Protein AF-A0A6D2I219-F1 (afdb_monomer)

Solvent-accessible surface area (backbone atoms only — not comparable to full-atom values): 6262 Å² total; per-residue (Å²): 134,84,81,80,83,65,79,54,72,43,76,41,79,86,81,70,43,79,49,58,45,41,74,44,59,65,70,49,62,75,58,82,71,78,62,52,77,47,78,39,56,47,84,92,23,42,35,40,35,38,44,41,89,84,52,71,43,48,36,36,42,31,39,25,46,70,50,70,50,99,88,66,50,38,39,30,44,75,78,44,70,51,78,42,74,35,93,56,87,80,76,90,83,74,77,74,60,72,84,131

Secondary structure (DSSP, 8-state):
--------EEEETTTTEEEEEES-HHHHHH---S-EEEEEEETTEEEEEEE-TTSSS-EEEEEEEEEE-TT--EEEEEEEEEEE--SS------------

Sequence (100 aa):
MTIRTRFIRSYDSEKKCWGVVNGVEELLAMRRGFGWWKTASYGGKLVLLHSQVKHVGLTYFAEISLERNQQREVWGKVEWCDEVVIGERIYILKTLAVMV

Radius of gyration: 14.75 Å; Cα contacts (8 Å, |Δi|>4): 170; chains: 1; bounding box: 40×23×38 Å

Foldseek 3Di:
DDPPQDFDWDADVVVRDIDTAPDCRCVRVVDPDDFDWDWDDEPQWIKIWTDDPPDQFWIKIWTWHWDADPVRHIYTDTPDIDTDRHNDDDDCPDDDHDDD

Mean predicted aligned error: 8.25 Å

Nearest PDB structures (foldseek):
  1z4v-assembly1_A  TM=6.029E-01  e=5.200E+00  Mammalian orthorubulavirus 5
  3djw-assembly1_B  TM=3.205E-01  e=2.017E+00  Captovirus AFV1
  3df6-assembly2_D  TM=3.663E-01  e=3.936E+00  Captovirus AFV1

Organism: NCBI:txid1685480

Structure (mmCIF, N/CA/C/O backbone):
data_AF-A0A6D2I219-F1
#
_entry.id   AF-A0A6D2I219-F1
#
loop_
_atom_site.group_PDB
_atom_site.id
_atom_site.type_symbol
_atom_site.label_atom_id
_atom_site.label_alt_id
_atom_site.label_comp_id
_atom_site.label_asym_id
_atom_site.label_entity_id
_atom_site.label_seq_id
_atom_site.pdbx_PDB_ins_code
_atom_site.Cartn_x
_atom_site.Cartn_y
_atom_site.Cartn_z
_atom_site.occupancy
_atom_site.B_iso_or_equiv
_atom_site.auth_seq_id
_atom_site.auth_comp_id
_atom_site.auth_asym_id
_atom_site.auth_atom_id
_atom_site.pdbx_PDB_model_num
ATOM 1 N N . MET A 1 1 ? 25.266 1.205 8.845 1.00 35.66 1 MET A N 1
ATOM 2 C CA . MET A 1 1 ? 24.271 1.093 7.752 1.00 35.66 1 MET A CA 1
ATOM 3 C C . MET A 1 1 ? 22.899 1.397 8.342 1.00 35.66 1 MET A C 1
ATOM 5 O O . MET A 1 1 ? 22.391 0.584 9.099 1.00 35.66 1 MET A O 1
ATOM 9 N N . THR A 1 2 ? 22.329 2.574 8.089 1.00 33.09 2 THR A N 1
ATOM 10 C CA . THR A 1 2 ? 21.003 2.934 8.623 1.00 33.09 2 THR A CA 1
ATOM 11 C C . THR A 1 2 ? 19.930 2.348 7.711 1.00 33.09 2 THR A C 1
ATOM 13 O O . THR A 1 2 ? 19.768 2.800 6.577 1.00 33.09 2 THR A O 1
ATOM 16 N N . ILE A 1 3 ? 19.212 1.324 8.173 1.00 47.00 3 ILE A N 1
ATOM 17 C CA . ILE A 1 3 ? 18.026 0.818 7.477 1.00 47.00 3 ILE A CA 1
ATOM 18 C C . ILE A 1 3 ? 16.948 1.893 7.630 1.00 47.00 3 ILE A C 1
ATOM 20 O O . ILE A 1 3 ? 16.393 2.082 8.707 1.00 47.00 3 ILE A O 1
ATOM 24 N N . ARG A 1 4 ? 16.672 2.651 6.566 1.00 54.12 4 ARG A N 1
ATOM 25 C CA . ARG A 1 4 ? 15.469 3.486 6.511 1.00 54.12 4 ARG A CA 1
ATOM 26 C C . ARG A 1 4 ? 14.291 2.543 6.283 1.00 54.12 4 ARG A C 1
ATOM 28 O O . ARG A 1 4 ? 14.088 2.093 5.157 1.00 54.12 4 ARG A O 1
ATOM 35 N N . THR A 1 5 ? 13.557 2.211 7.339 1.00 61.62 5 THR A N 1
ATOM 36 C CA . THR A 1 5 ? 12.352 1.386 7.220 1.00 61.62 5 THR A CA 1
ATOM 37 C C . THR A 1 5 ? 11.285 2.179 6.464 1.00 61.62 5 THR A C 1
ATOM 39 O O . THR A 1 5 ? 10.934 3.295 6.855 1.00 61.62 5 THR A O 1
ATOM 42 N N . ARG A 1 6 ? 10.844 1.653 5.318 1.00 77.62 6 ARG A N 1
ATOM 43 C CA . ARG A 1 6 ? 9.802 2.253 4.474 1.00 77.62 6 ARG A CA 1
ATOM 44 C C . ARG A 1 6 ? 8.478 1.595 4.833 1.00 77.62 6 ARG A C 1
ATOM 46 O O . ARG A 1 6 ? 8.433 0.384 4.996 1.00 77.62 6 ARG A O 1
ATOM 53 N N . PHE A 1 7 ? 7.422 2.393 4.923 1.00 87.06 7 PHE A N 1
ATOM 54 C CA 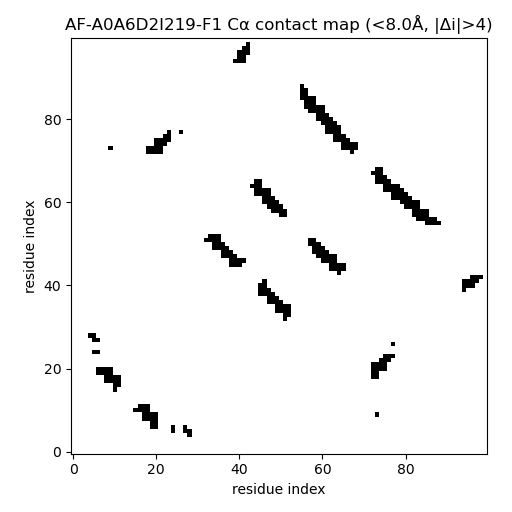. PHE A 1 7 ? 6.078 1.921 5.237 1.00 87.06 7 PHE A CA 1
ATOM 55 C C . PHE A 1 7 ? 5.069 2.634 4.344 1.00 87.06 7 PHE A C 1
ATOM 57 O O . PHE A 1 7 ? 5.227 3.829 4.072 1.00 87.06 7 PHE A O 1
ATOM 64 N N . ILE A 1 8 ? 4.016 1.925 3.942 1.00 89.94 8 ILE A N 1
ATOM 65 C CA . ILE A 1 8 ? 2.805 2.555 3.415 1.00 89.94 8 ILE A CA 1
ATOM 66 C C . ILE A 1 8 ? 1.925 2.896 4.616 1.00 89.94 8 ILE A C 1
ATOM 68 O O . ILE A 1 8 ? 1.686 2.053 5.479 1.00 89.94 8 ILE A O 1
ATOM 72 N N . ARG A 1 9 ? 1.474 4.149 4.695 1.00 91.44 9 ARG A N 1
ATOM 73 C CA . ARG A 1 9 ? 0.587 4.612 5.765 1.00 91.44 9 ARG A CA 1
ATOM 74 C C . ARG A 1 9 ? -0.837 4.738 5.256 1.00 91.44 9 ARG A C 1
ATOM 76 O O . ARG A 1 9 ? -1.058 5.283 4.177 1.00 91.44 9 ARG A O 1
ATOM 83 N N . SER A 1 10 ? -1.786 4.297 6.067 1.00 92.31 10 SER A N 1
ATOM 84 C CA . SER A 1 10 ? -3.217 4.490 5.847 1.00 92.31 10 SER A CA 1
ATOM 85 C C . SER A 1 10 ? -3.767 5.434 6.909 1.00 92.31 10 SER A C 1
ATOM 87 O O . SER A 1 10 ? -3.362 5.374 8.069 1.00 92.31 10 SER A O 1
ATOM 89 N N . TYR A 1 11 ? -4.690 6.311 6.530 1.00 91.12 11 TYR A N 1
ATOM 90 C CA . TYR A 1 11 ? -5.382 7.169 7.486 1.00 91.12 11 TYR A CA 1
ATOM 91 C C . TYR A 1 11 ? -6.735 6.554 7.847 1.00 91.12 11 TYR A C 1
ATOM 93 O O . TYR A 1 11 ? -7.557 6.311 6.966 1.00 91.12 11 TYR A O 1
ATOM 101 N N . ASP A 1 12 ? -6.964 6.299 9.134 1.00 91.62 12 ASP A N 1
ATOM 102 C CA . ASP A 1 12 ? -8.273 5.914 9.658 1.00 91.62 12 ASP A CA 1
ATOM 103 C C . ASP A 1 12 ? -9.053 7.195 9.967 1.00 91.62 12 ASP A C 1
ATOM 105 O O . ASP A 1 12 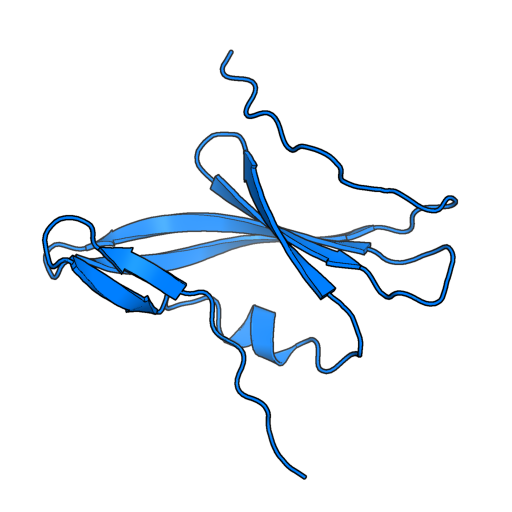? -8.791 7.868 10.966 1.00 91.62 12 ASP A O 1
ATOM 109 N N . SER A 1 13 ? -10.004 7.552 9.102 1.00 90.00 13 SER A N 1
ATOM 110 C CA . SER A 1 13 ? -10.800 8.776 9.245 1.00 90.00 13 SER A CA 1
ATOM 111 C C . SER A 1 13 ? -11.695 8.780 10.481 1.00 90.00 13 SER A C 1
ATOM 113 O O . SER A 1 13 ? -11.998 9.845 11.014 1.00 90.00 13 SER A O 1
ATOM 115 N N . GLU A 1 14 ? -12.110 7.607 10.953 1.00 89.81 14 GLU A N 1
ATOM 116 C CA . GLU A 1 14 ? -12.987 7.486 12.115 1.00 89.81 14 GLU A CA 1
ATOM 117 C C . GLU A 1 14 ? -12.200 7.621 13.417 1.00 89.81 14 GLU A C 1
ATOM 119 O O . GLU A 1 14 ? -12.600 8.367 14.309 1.00 89.81 14 GLU A O 1
ATOM 124 N N . LYS A 1 15 ? -11.045 6.950 13.512 1.00 90.81 15 LYS A N 1
ATOM 125 C CA . LYS A 1 15 ? -10.130 7.104 14.658 1.00 90.81 15 LYS A CA 1
ATOM 126 C C . LYS A 1 15 ? -9.283 8.378 14.579 1.00 90.81 15 LYS A C 1
ATOM 128 O O . LYS A 1 15 ? -8.606 8.722 15.545 1.00 90.81 15 LYS A O 1
ATOM 133 N N . LYS A 1 16 ? -9.314 9.067 13.436 1.00 93.00 16 LYS A N 1
ATOM 134 C CA . LYS A 1 16 ? -8.510 10.252 13.110 1.00 93.00 16 LYS A CA 1
ATOM 135 C C . LYS A 1 16 ? -7.010 10.030 13.321 1.00 93.00 16 LYS A C 1
ATOM 137 O O . LYS A 1 16 ? -6.298 10.941 13.744 1.00 93.00 16 LYS A O 1
ATOM 142 N N . CYS A 1 17 ? -6.518 8.830 13.024 1.00 92.62 17 CYS A N 1
ATOM 143 C CA . CYS A 1 17 ? -5.130 8.446 13.261 1.00 92.62 17 CYS A CA 1
ATOM 144 C C . CYS A 1 17 ? -4.490 7.791 12.033 1.00 92.62 17 CYS A C 1
ATOM 146 O O . CYS A 1 17 ? -5.163 7.296 11.130 1.00 92.62 17 CYS A O 1
ATOM 148 N N . TRP A 1 18 ? -3.159 7.812 11.999 1.00 93.69 18 TRP A N 1
ATOM 149 C CA . TRP A 1 18 ? -2.378 7.122 10.979 1.00 93.69 18 TRP A CA 1
ATOM 150 C C . TRP A 1 18 ? -2.039 5.709 11.449 1.00 93.69 18 TRP A C 1
ATOM 152 O O . TRP A 1 18 ? -1.558 5.526 12.565 1.00 93.69 18 TRP A O 1
ATOM 162 N N . GLY A 1 19 ? -2.253 4.736 10.572 1.00 92.94 19 GLY A N 1
ATOM 163 C CA . GLY A 1 19 ? -1.799 3.358 10.707 1.00 92.94 19 GLY A CA 1
ATOM 164 C C . GLY A 1 19 ? -0.782 2.992 9.627 1.00 92.94 19 GLY A C 1
ATOM 165 O O . GLY A 1 19 ? -0.415 3.812 8.777 1.00 92.94 19 GLY A O 1
ATOM 166 N N . VAL A 1 20 ? -0.328 1.744 9.668 1.00 94.06 20 VAL A N 1
ATOM 167 C CA . VAL A 1 20 ? 0.548 1.139 8.660 1.00 94.06 20 VAL A CA 1
ATOM 168 C C . VAL A 1 20 ? -0.250 0.087 7.897 1.00 94.06 20 VAL A C 1
ATOM 170 O O . VAL A 1 20 ? -1.102 -0.580 8.478 1.00 94.06 20 VAL A O 1
ATOM 173 N N . VAL A 1 21 ? 0.015 -0.029 6.597 1.00 94.44 21 VAL A N 1
ATOM 174 C CA . VAL A 1 21 ? -0.474 -1.140 5.779 1.00 94.44 21 VAL A CA 1
ATOM 175 C C . VAL A 1 21 ? 0.491 -2.309 5.949 1.00 94.44 21 VAL A C 1
ATOM 177 O O . VAL A 1 21 ? 1.647 -2.202 5.538 1.00 94.44 21 VAL A O 1
ATOM 180 N N . ASN A 1 22 ? 0.016 -3.390 6.563 1.00 94.81 22 ASN A N 1
ATOM 181 C CA . ASN A 1 22 ? 0.799 -4.608 6.788 1.00 94.81 22 ASN A CA 1
ATOM 182 C C . ASN A 1 22 ? 0.841 -5.487 5.525 1.00 94.81 22 ASN A C 1
ATOM 184 O O . ASN A 1 22 ? 0.005 -5.323 4.638 1.00 94.81 22 ASN A O 1
ATOM 188 N N . GLY A 1 23 ? 1.771 -6.440 5.444 1.00 93.94 23 GLY A N 1
ATOM 189 C CA . GLY A 1 23 ? 1.810 -7.472 4.391 1.00 93.94 23 GLY A CA 1
ATOM 190 C C . GLY A 1 23 ? 2.537 -7.064 3.102 1.00 93.94 23 GLY A C 1
ATOM 191 O O . GLY A 1 23 ? 2.574 -7.819 2.132 1.00 93.94 23 GLY A O 1
ATOM 192 N N . VAL A 1 24 ? 3.139 -5.873 3.080 1.00 92.00 24 VAL A N 1
ATOM 193 C CA . VAL A 1 24 ? 3.888 -5.320 1.934 1.00 92.00 24 VAL A CA 1
ATOM 194 C C . VAL A 1 24 ? 5.343 -4.994 2.288 1.00 92.00 24 VAL A C 1
ATOM 196 O O . VAL A 1 24 ? 6.038 -4.295 1.553 1.00 92.00 24 VAL A O 1
ATOM 199 N N . GLU A 1 25 ? 5.833 -5.472 3.428 1.00 89.81 25 GLU A N 1
ATOM 200 C CA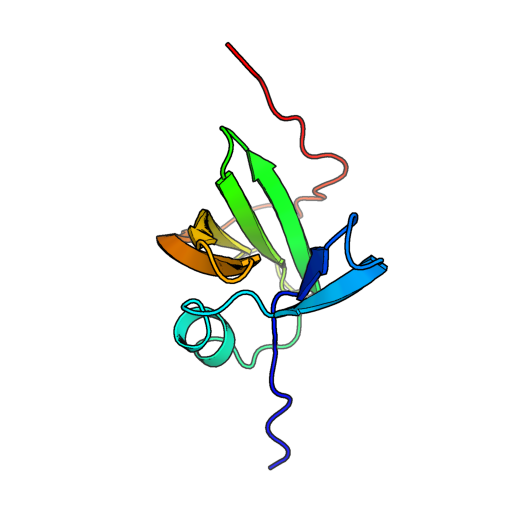 . GLU A 1 25 ? 7.156 -5.153 3.963 1.00 89.81 25 GLU A CA 1
ATOM 201 C C . GLU A 1 25 ? 8.270 -5.673 3.054 1.00 89.81 25 GLU A C 1
ATOM 203 O O . GLU A 1 25 ? 9.243 -4.959 2.809 1.00 89.81 25 GLU A O 1
ATOM 208 N N . GLU A 1 26 ? 8.111 -6.877 2.500 1.00 87.25 26 GLU A N 1
ATOM 209 C CA . GLU A 1 26 ? 9.077 -7.471 1.570 1.00 87.25 26 GLU A CA 1
ATOM 210 C C . GLU A 1 26 ? 9.215 -6.635 0.292 1.00 87.25 26 GLU A C 1
ATOM 212 O O . GLU A 1 26 ? 10.332 -6.313 -0.118 1.00 87.25 26 GLU A O 1
ATOM 217 N N . LEU A 1 27 ? 8.088 -6.174 -0.268 1.00 86.56 27 LEU A N 1
ATOM 218 C CA . LEU A 1 27 ? 8.050 -5.270 -1.422 1.00 86.56 27 LEU A CA 1
ATOM 219 C C . LEU A 1 27 ? 8.863 -3.992 -1.159 1.00 86.56 27 LEU A C 1
ATOM 221 O O . LEU A 1 27 ? 9.625 -3.523 -2.008 1.00 86.56 27 LEU A O 1
ATOM 225 N N . LEU A 1 28 ? 8.707 -3.428 0.040 1.00 84.12 28 LEU A N 1
ATOM 226 C CA . LEU A 1 28 ? 9.367 -2.191 0.453 1.00 84.12 28 LEU A CA 1
ATOM 227 C C . LEU A 1 28 ? 10.842 -2.402 0.827 1.00 84.12 28 LEU A C 1
ATOM 229 O O . LEU A 1 28 ? 11.651 -1.481 0.673 1.00 84.12 28 LEU A O 1
ATOM 233 N N . ALA A 1 29 ? 11.202 -3.600 1.293 1.00 81.38 29 ALA A N 1
ATOM 234 C CA . ALA A 1 29 ? 12.566 -3.991 1.632 1.00 81.38 29 ALA A CA 1
ATOM 235 C C . ALA A 1 29 ? 13.413 -4.309 0.392 1.00 81.38 29 ALA A C 1
ATOM 237 O O . ALA A 1 29 ? 14.613 -4.010 0.385 1.00 81.38 29 ALA A O 1
ATOM 238 N N . MET A 1 30 ? 12.793 -4.864 -0.656 1.00 74.88 30 MET A N 1
ATOM 239 C CA . MET A 1 30 ? 13.464 -5.306 -1.881 1.00 74.88 30 MET A CA 1
ATOM 240 C C . MET A 1 30 ? 14.191 -4.164 -2.601 1.00 74.88 30 MET A C 1
ATOM 242 O O . MET A 1 30 ? 15.258 -4.368 -3.179 1.00 74.88 30 MET A O 1
ATOM 246 N N . ARG A 1 31 ? 13.682 -2.927 -2.526 1.00 67.44 31 ARG A N 1
ATOM 247 C CA . ARG A 1 31 ? 14.326 -1.775 -3.174 1.00 67.44 31 ARG A CA 1
ATOM 248 C C . ARG A 1 31 ? 14.864 -0.756 -2.190 1.00 67.44 31 ARG A C 1
ATOM 250 O O . ARG A 1 31 ? 14.154 0.122 -1.709 1.00 67.44 31 ARG A O 1
ATOM 257 N N . ARG A 1 32 ? 16.189 -0.771 -2.033 1.00 61.84 32 ARG A N 1
ATOM 258 C CA . ARG A 1 32 ? 16.965 0.234 -1.285 1.00 61.84 32 ARG A CA 1
ATOM 259 C C . ARG A 1 32 ? 17.425 1.434 -2.127 1.00 61.84 32 ARG A C 1
ATOM 261 O O . ARG A 1 32 ? 18.144 2.286 -1.618 1.00 61.84 32 ARG A O 1
ATOM 268 N N . GLY A 1 33 ? 16.992 1.527 -3.386 1.00 58.62 33 GLY A N 1
ATOM 269 C CA . GLY A 1 33 ? 17.434 2.559 -4.330 1.00 58.62 33 GLY A CA 1
ATOM 270 C C . GLY A 1 33 ? 16.987 3.986 -3.988 1.00 58.62 33 GLY A C 1
ATOM 271 O O . GLY A 1 33 ? 16.004 4.189 -3.265 1.00 58.62 33 GLY A O 1
ATOM 272 N N . PHE A 1 34 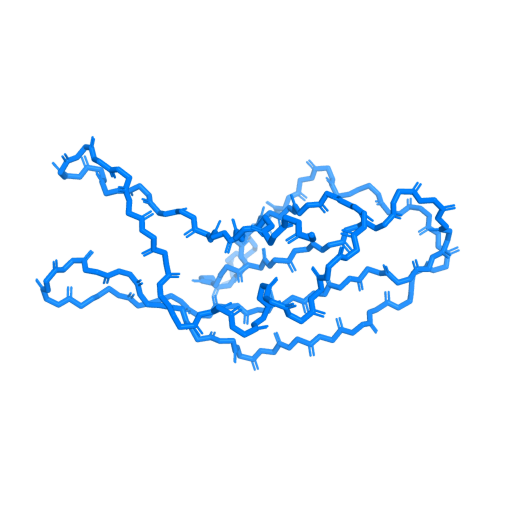? 17.732 4.956 -4.534 1.00 57.34 34 PHE A N 1
ATOM 273 C CA . PHE A 1 34 ? 17.385 6.377 -4.586 1.00 57.34 34 PHE A CA 1
ATOM 274 C C . PHE A 1 34 ? 16.256 6.594 -5.604 1.00 57.34 34 PHE A C 1
ATOM 276 O O .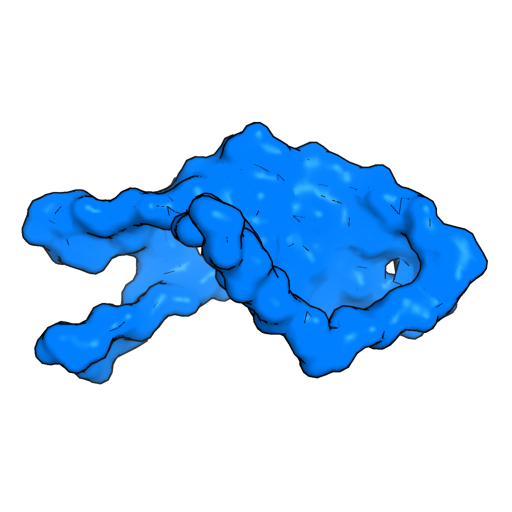 PHE A 1 34 ? 16.369 6.184 -6.757 1.00 57.34 34 PHE A O 1
ATOM 283 N N . GLY A 1 35 ? 15.175 7.249 -5.194 1.00 66.88 35 GLY A N 1
ATOM 284 C CA . GLY A 1 35 ? 14.011 7.488 -6.043 1.00 66.88 35 GLY A CA 1
ATOM 285 C C . GLY A 1 35 ? 12.824 7.996 -5.238 1.00 66.88 35 GLY A C 1
ATOM 286 O O . GLY A 1 35 ? 12.871 8.040 -4.005 1.00 66.88 35 GLY A O 1
ATOM 287 N N . TRP A 1 36 ? 11.766 8.394 -5.940 1.00 71.62 36 TRP A N 1
ATOM 288 C CA . TRP A 1 36 ? 10.511 8.810 -5.319 1.00 71.62 36 TRP A CA 1
ATOM 289 C C . TRP A 1 36 ? 9.455 7.738 -5.539 1.00 71.62 36 TRP A C 1
ATOM 291 O O . TRP A 1 36 ? 9.292 7.232 -6.653 1.00 71.62 36 TRP A O 1
ATOM 301 N N . TRP A 1 37 ? 8.733 7.417 -4.469 1.00 77.38 37 TRP A N 1
ATOM 302 C CA . TRP A 1 37 ? 7.549 6.577 -4.538 1.00 77.38 37 TRP A CA 1
ATOM 303 C C . TRP A 1 37 ? 6.326 7.449 -4.792 1.00 77.38 37 TRP A C 1
ATOM 305 O O . TRP A 1 37 ? 6.173 8.503 -4.172 1.00 77.38 37 TRP A O 1
ATOM 315 N N . LYS A 1 38 ? 5.451 7.003 -5.687 1.00 80.81 38 LYS A N 1
ATOM 316 C CA . LYS A 1 38 ? 4.118 7.568 -5.886 1.00 80.81 38 LYS A CA 1
ATOM 317 C C . LYS A 1 38 ? 3.083 6.480 -5.654 1.00 80.81 38 LYS A C 1
ATOM 319 O O . LYS A 1 38 ? 3.324 5.318 -5.970 1.00 80.81 38 LYS A O 1
ATOM 324 N N . THR A 1 39 ? 1.939 6.871 -5.117 1.00 85.50 39 THR A N 1
ATOM 325 C CA . THR A 1 39 ? 0.777 6.001 -4.959 1.00 85.50 39 THR A CA 1
ATOM 326 C C . THR A 1 39 ? -0.371 6.503 -5.818 1.00 85.50 39 THR A C 1
ATOM 328 O O . THR A 1 39 ? -0.497 7.700 -6.081 1.00 85.50 39 THR A O 1
ATOM 331 N N . ALA A 1 40 ? -1.207 5.579 -6.268 1.00 84.62 40 ALA A N 1
ATOM 332 C CA . ALA A 1 40 ? -2.391 5.865 -7.055 1.00 84.62 40 ALA A CA 1
ATOM 333 C C . ALA A 1 40 ? -3.502 4.863 -6.745 1.00 84.62 40 ALA A C 1
ATOM 335 O O . ALA A 1 40 ? -3.222 3.747 -6.320 1.00 84.62 40 ALA A O 1
ATOM 336 N N . SER A 1 41 ? -4.752 5.250 -6.989 1.00 85.94 41 SER A N 1
ATOM 337 C CA . SER A 1 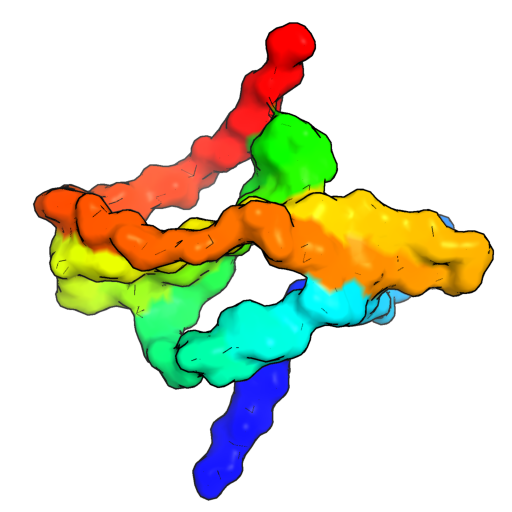41 ? -5.880 4.318 -6.984 1.00 85.94 41 SER A CA 1
ATOM 338 C C . SER A 1 41 ? -6.210 3.904 -8.418 1.00 85.94 41 SER A C 1
ATOM 340 O O . SER A 1 41 ? -6.345 4.769 -9.286 1.00 85.94 41 SER A O 1
ATOM 342 N N . TYR A 1 42 ? -6.322 2.599 -8.665 1.00 82.94 42 TYR A N 1
ATOM 343 C CA . TYR A 1 42 ? -6.693 2.027 -9.962 1.00 82.94 42 TYR A CA 1
ATOM 344 C C . TYR A 1 42 ? -7.514 0.752 -9.748 1.00 82.94 42 TYR A C 1
ATOM 346 O O . TYR A 1 42 ? -7.072 -0.144 -9.034 1.00 82.94 42 TYR A O 1
ATOM 354 N N . GLY A 1 43 ? -8.723 0.679 -10.316 1.00 82.25 43 GLY A N 1
ATOM 355 C CA . GLY A 1 43 ? -9.580 -0.514 -10.223 1.00 82.25 43 GLY A CA 1
ATOM 356 C C . GLY A 1 43 ? -9.900 -0.964 -8.789 1.00 82.25 43 GLY A C 1
ATOM 357 O O . GLY A 1 43 ? -9.972 -2.158 -8.527 1.00 82.25 43 GLY A O 1
ATOM 358 N N . GLY A 1 44 ? -10.003 -0.030 -7.835 1.00 85.00 44 GLY A N 1
ATOM 359 C CA . GLY A 1 44 ? -10.188 -0.349 -6.411 1.00 85.00 44 GLY A CA 1
ATOM 360 C C . GLY A 1 44 ? -8.923 -0.824 -5.681 1.00 85.00 44 GLY A C 1
ATOM 361 O O . GLY A 1 44 ? -8.967 -1.040 -4.473 1.00 85.00 44 GLY A O 1
ATOM 362 N N . LYS A 1 45 ? -7.785 -0.932 -6.375 1.00 89.06 45 LYS A N 1
ATOM 363 C CA . LYS A 1 45 ? -6.482 -1.293 -5.806 1.00 89.06 45 LYS A CA 1
ATOM 364 C C . LYS A 1 45 ? -5.586 -0.075 -5.611 1.00 89.06 45 LYS A C 1
ATOM 366 O O . LYS A 1 45 ? -5.774 0.984 -6.221 1.00 89.06 45 LYS A O 1
ATOM 371 N N . LEU A 1 46 ? -4.574 -0.251 -4.769 1.00 90.56 46 LEU A N 1
ATOM 372 C CA . LEU A 1 46 ? -3.472 0.683 -4.603 1.00 90.56 46 LEU A CA 1
ATOM 373 C C . LEU A 1 46 ? -2.353 0.319 -5.582 1.00 90.56 46 LEU A C 1
ATOM 375 O O . LEU A 1 46 ? -1.826 -0.785 -5.545 1.00 90.56 46 LEU A O 1
ATOM 379 N N . VAL A 1 47 ? -1.951 1.262 -6.426 1.00 89.62 47 VAL A N 1
ATOM 380 C CA . VAL A 1 47 ? -0.794 1.116 -7.312 1.00 89.62 47 VAL A CA 1
ATOM 381 C C . VAL A 1 47 ? 0.375 1.894 -6.736 1.00 89.62 47 VAL A C 1
ATOM 383 O O . VAL A 1 47 ? 0.247 3.077 -6.410 1.00 89.62 47 VAL A O 1
ATOM 386 N N . LEU A 1 48 ? 1.521 1.229 -6.623 1.00 87.19 48 LEU A N 1
ATOM 387 C CA . LEU A 1 48 ? 2.772 1.795 -6.150 1.00 87.19 48 LEU A CA 1
ATOM 388 C C . LEU A 1 48 ? 3.761 1.924 -7.309 1.00 87.19 48 LEU A C 1
ATOM 390 O O . LEU A 1 48 ? 3.982 0.985 -8.066 1.00 87.19 48 LEU A O 1
ATOM 394 N N . LEU A 1 49 ? 4.370 3.099 -7.417 1.00 82.12 49 LEU A N 1
ATOM 395 C CA . LEU A 1 49 ? 5.244 3.497 -8.512 1.00 82.12 49 LEU A CA 1
ATOM 396 C C . LEU A 1 49 ? 6.587 3.953 -7.960 1.00 82.12 49 LEU A C 1
ATOM 398 O O . LEU A 1 49 ? 6.619 4.871 -7.141 1.00 82.12 49 LEU A O 1
ATOM 402 N N . HIS A 1 50 ? 7.692 3.381 -8.430 1.00 77.69 50 HIS A N 1
ATOM 403 C CA . HIS A 1 50 ? 9.035 3.860 -8.089 1.00 77.69 50 HIS A CA 1
ATOM 404 C C . HIS A 1 50 ? 9.723 4.439 -9.318 1.00 77.69 50 HIS A C 1
ATOM 406 O O . HIS A 1 50 ? 10.079 3.694 -10.231 1.00 77.69 50 HIS A O 1
ATOM 412 N N . SER A 1 51 ? 9.949 5.754 -9.324 1.00 68.19 51 SER A N 1
ATOM 413 C CA . SER A 1 51 ? 10.716 6.421 -10.379 1.00 68.19 51 SER A CA 1
ATOM 414 C C . SER A 1 51 ? 12.135 6.715 -9.895 1.00 68.19 51 SER A C 1
ATOM 416 O O . SER A 1 51 ? 12.336 7.422 -8.899 1.00 68.19 51 SER A O 1
ATOM 418 N N . GLN A 1 52 ? 13.127 6.178 -10.607 1.00 64.50 52 GLN A N 1
ATOM 419 C CA . GLN A 1 52 ? 14.530 6.528 -10.403 1.00 64.50 52 GLN A CA 1
ATOM 420 C C . GLN A 1 52 ? 14.846 7.792 -11.212 1.00 64.50 52 GLN A C 1
ATOM 422 O O . GLN A 1 52 ? 14.720 7.831 -12.428 1.00 64.50 52 GLN A O 1
ATOM 427 N N . VAL A 1 53 ? 15.250 8.859 -10.523 1.00 53.00 53 VAL A N 1
ATOM 428 C CA . VAL A 1 53 ? 15.304 10.240 -11.049 1.00 53.00 53 VAL A CA 1
ATOM 429 C C . VAL A 1 53 ? 16.313 10.442 -12.197 1.00 53.00 53 VAL A C 1
ATOM 431 O O . VAL A 1 53 ? 16.288 11.486 -12.851 1.00 53.00 53 VAL A O 1
ATOM 434 N N . LYS A 1 54 ? 17.211 9.482 -12.449 1.00 51.53 54 LYS A N 1
ATOM 435 C CA . LYS A 1 54 ? 18.438 9.722 -13.224 1.00 51.53 54 LYS A CA 1
ATOM 436 C C . LYS A 1 54 ? 18.528 9.084 -14.609 1.00 51.53 54 LYS A C 1
ATOM 438 O O . LYS A 1 54 ? 19.433 9.469 -15.338 1.00 51.53 54 LYS A O 1
ATOM 443 N N . HIS A 1 55 ? 17.621 8.203 -15.019 1.00 47.22 55 HIS A N 1
ATOM 444 C CA . HIS A 1 55 ? 17.745 7.561 -16.328 1.00 47.22 55 HIS A CA 1
ATOM 445 C C . HIS A 1 55 ? 16.391 7.431 -17.024 1.00 47.22 55 HIS A C 1
ATOM 447 O O . HIS A 1 55 ? 15.361 7.230 -16.388 1.00 47.22 55 HIS A O 1
ATOM 453 N N . VAL A 1 56 ? 16.413 7.535 -18.353 1.00 51.53 56 VAL A N 1
ATOM 454 C CA . VAL A 1 56 ? 15.521 6.721 -19.180 1.00 51.53 56 VAL A CA 1
ATOM 455 C C . VAL A 1 56 ? 15.615 5.289 -18.645 1.00 51.53 56 VAL A C 1
ATOM 457 O O . VAL A 1 56 ? 16.723 4.779 -18.500 1.00 51.53 56 VAL A O 1
ATOM 460 N N . GLY A 1 57 ? 14.496 4.648 -18.324 1.00 58.88 57 GLY A N 1
ATOM 461 C CA . GLY A 1 57 ? 14.518 3.242 -17.929 1.00 58.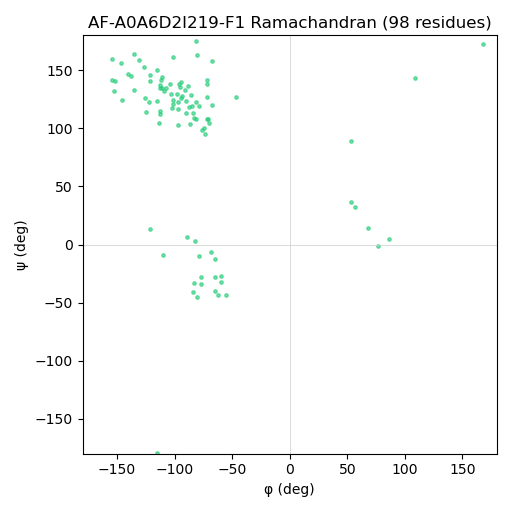88 57 GLY A CA 1
ATOM 462 C C . GLY A 1 57 ? 14.238 2.944 -16.454 1.00 58.88 57 GLY A C 1
ATOM 463 O O . GLY A 1 57 ? 14.617 3.656 -15.528 1.00 58.88 57 GLY A O 1
ATOM 464 N N . LEU A 1 58 ? 13.538 1.822 -16.302 1.00 57.31 58 LEU A N 1
ATOM 465 C CA . LEU A 1 58 ? 13.049 1.180 -15.087 1.00 57.31 58 LEU A CA 1
ATOM 466 C C . LEU A 1 58 ? 12.218 2.056 -14.144 1.00 57.31 58 LEU A C 1
ATOM 468 O O . LEU A 1 58 ? 12.694 2.619 -13.155 1.00 57.31 58 LEU A O 1
ATOM 472 N N . THR A 1 59 ? 10.912 2.044 -14.399 1.00 70.50 59 THR A N 1
ATOM 473 C CA . THR A 1 59 ? 9.906 2.302 -13.370 1.00 70.50 59 THR A CA 1
ATOM 474 C C . THR A 1 59 ? 9.425 0.973 -12.815 1.00 70.50 59 THR A C 1
ATOM 476 O O . THR A 1 59 ? 9.151 0.042 -13.563 1.00 70.50 59 THR A O 1
ATOM 479 N N . TYR A 1 60 ? 9.305 0.885 -11.498 1.00 78.94 60 TYR A N 1
ATOM 480 C CA . TYR A 1 60 ? 8.683 -0.272 -10.872 1.00 78.94 60 TYR A CA 1
ATOM 481 C C . TYR A 1 60 ? 7.215 -0.012 -10.624 1.00 78.94 60 TYR A C 1
ATOM 483 O O . TYR A 1 60 ? 6.866 1.074 -10.148 1.00 78.94 60 TYR A O 1
ATOM 491 N N . PHE A 1 61 ? 6.407 -1.031 -10.865 1.00 84.88 61 PHE A N 1
ATOM 492 C CA . PHE A 1 61 ? 4.997 -1.014 -10.549 1.00 84.88 61 PHE A CA 1
ATOM 493 C C . PHE A 1 61 ? 4.677 -2.153 -9.596 1.00 84.88 61 PHE A C 1
ATOM 495 O O . PHE A 1 61 ? 5.195 -3.257 -9.744 1.00 84.88 61 PHE A O 1
ATOM 502 N N . ALA A 1 62 ? 3.804 -1.880 -8.636 1.00 90.44 62 ALA A N 1
ATOM 503 C CA . ALA A 1 62 ? 3.137 -2.915 -7.872 1.00 90.44 62 ALA A CA 1
ATOM 504 C C . ALA A 1 62 ? 1.650 -2.596 -7.750 1.00 90.44 62 ALA A C 1
ATOM 506 O O . ALA A 1 62 ? 1.288 -1.471 -7.408 1.00 90.44 62 ALA A O 1
ATOM 507 N N . GLU A 1 63 ? 0.804 -3.585 -8.006 1.00 93.12 63 GLU A N 1
ATOM 508 C CA . GLU A 1 63 ? -0.610 -3.556 -7.655 1.00 93.12 63 GLU A CA 1
ATOM 509 C C . GLU A 1 63 ? -0.808 -4.226 -6.303 1.00 93.12 63 GLU A C 1
ATOM 511 O O . GLU A 1 63 ? -0.371 -5.354 -6.078 1.00 93.12 63 GLU A O 1
ATOM 516 N N . ILE A 1 64 ? -1.486 -3.524 -5.404 1.00 94.56 64 ILE A N 1
ATOM 517 C CA . ILE A 1 64 ? -1.712 -3.942 -4.030 1.00 94.56 64 ILE A CA 1
ATOM 518 C C . ILE A 1 64 ? -3.218 -3.914 -3.778 1.00 94.56 64 ILE A C 1
ATOM 520 O O . ILE A 1 64 ? -3.842 -2.848 -3.784 1.00 94.56 64 ILE A O 1
ATOM 524 N N . SER A 1 65 ? -3.808 -5.084 -3.546 1.00 95.50 65 SER A N 1
ATOM 525 C CA . SER A 1 65 ? -5.156 -5.175 -2.982 1.00 95.50 65 SER A CA 1
ATOM 526 C C . SER A 1 65 ? -5.098 -4.768 -1.518 1.00 95.50 65 SER A C 1
ATOM 528 O O . SER A 1 65 ? -4.171 -5.163 -0.811 1.00 95.50 65 SER A O 1
ATOM 530 N N . LEU A 1 66 ? -6.077 -3.990 -1.064 1.00 95.06 66 LEU A N 1
ATOM 531 C CA . LEU A 1 66 ? -6.193 -3.601 0.336 1.00 95.06 66 LEU A CA 1
ATOM 532 C C . LEU A 1 66 ? -7.431 -4.243 0.948 1.00 95.06 66 LEU A C 1
ATOM 534 O O . LEU A 1 66 ? -8.518 -4.168 0.380 1.00 95.06 66 LEU A O 1
ATOM 538 N N . GLU A 1 67 ? -7.269 -4.795 2.140 1.00 94.50 67 GLU A N 1
ATOM 539 C CA . GLU A 1 67 ? -8.367 -5.267 2.972 1.00 94.50 67 GLU A CA 1
ATOM 540 C C . GLU A 1 67 ? -8.277 -4.645 4.364 1.00 94.50 67 GLU A C 1
ATOM 542 O O . GLU A 1 67 ? -7.205 -4.253 4.832 1.00 94.50 67 GLU A O 1
ATOM 547 N N . ARG A 1 68 ? -9.426 -4.517 5.029 1.00 93.50 68 ARG A N 1
ATOM 548 C CA . ARG A 1 68 ? -9.507 -4.008 6.398 1.00 93.50 68 ARG A CA 1
ATOM 549 C C . ARG A 1 68 ? -10.183 -5.050 7.271 1.00 93.50 68 ARG A C 1
ATOM 551 O O . ARG A 1 68 ? -11.314 -5.440 6.993 1.00 93.50 68 ARG A O 1
ATOM 558 N N . ASN A 1 69 ? -9.501 -5.488 8.323 1.00 91.75 69 ASN A N 1
ATOM 559 C CA . ASN A 1 69 ? -10.045 -6.496 9.227 1.00 91.75 69 ASN A CA 1
ATOM 560 C C . ASN A 1 69 ? -11.002 -5.882 10.270 1.00 91.75 69 ASN A C 1
ATOM 562 O O . ASN A 1 69 ? -11.162 -4.662 10.369 1.00 91.75 69 ASN A O 1
ATOM 566 N N . GLN A 1 70 ? -11.628 -6.735 11.090 1.00 91.00 70 GLN A N 1
ATOM 567 C CA . GLN A 1 70 ? -12.548 -6.307 12.158 1.00 91.00 70 GLN A CA 1
ATOM 568 C C . GLN A 1 70 ? -11.878 -5.394 13.200 1.00 91.00 70 GLN A C 1
ATOM 570 O O . GLN A 1 70 ? -12.532 -4.543 13.801 1.00 91.00 70 GLN A O 1
ATOM 575 N N . GLN A 1 71 ? -10.562 -5.524 13.381 1.00 91.19 71 GLN A N 1
ATOM 576 C CA . GLN A 1 71 ? -9.754 -4.692 14.276 1.00 91.19 71 GLN A CA 1
ATOM 577 C C . GLN A 1 71 ? -9.344 -3.354 13.635 1.00 91.19 71 GLN A C 1
ATOM 579 O O . GLN A 1 71 ? -8.696 -2.527 14.280 1.00 91.19 71 GLN A O 1
ATOM 584 N N . ARG A 1 72 ? -9.806 -3.094 12.401 1.00 87.81 72 ARG A N 1
ATOM 585 C CA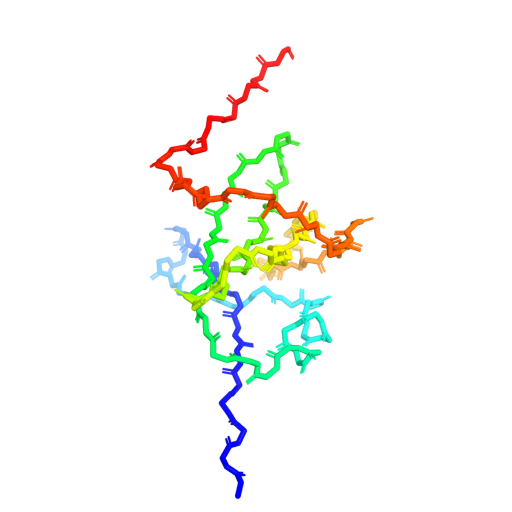 . ARG A 1 72 ? -9.531 -1.910 11.574 1.00 87.81 72 ARG A CA 1
ATOM 586 C C . ARG A 1 72 ? -8.093 -1.796 11.088 1.00 87.81 72 ARG A C 1
ATOM 588 O O . ARG A 1 72 ? -7.717 -0.734 10.595 1.00 87.81 72 ARG A O 1
ATOM 595 N N . GLU A 1 73 ? -7.321 -2.863 11.195 1.00 92.69 73 GLU A N 1
ATOM 596 C CA . GLU A 1 73 ? -5.998 -2.941 10.599 1.00 92.69 73 GLU A CA 1
ATOM 597 C C . GLU A 1 73 ? -6.141 -3.069 9.088 1.00 92.69 73 GLU A C 1
ATOM 599 O O . GLU A 1 73 ? -7.050 -3.745 8.597 1.00 92.69 73 GLU A O 1
ATOM 604 N N . VAL A 1 74 ? -5.249 -2.404 8.359 1.00 95.62 74 VAL A N 1
ATOM 605 C CA . VAL A 1 74 ? -5.218 -2.456 6.901 1.00 95.62 74 VAL A CA 1
ATOM 606 C C . VAL A 1 74 ? -4.109 -3.408 6.486 1.00 95.62 74 VAL A C 1
ATOM 608 O O . VAL A 1 74 ? -2.953 -3.234 6.876 1.00 95.62 74 VAL A O 1
ATOM 611 N N . TRP A 1 75 ? -4.472 -4.400 5.689 1.00 96.06 75 TRP A N 1
ATOM 612 C CA . TRP A 1 75 ? -3.560 -5.380 5.124 1.00 96.06 75 TRP A CA 1
ATOM 613 C C . TRP A 1 75 ? -3.489 -5.183 3.617 1.00 96.06 75 TRP A C 1
ATOM 615 O O . TRP A 1 75 ? -4.490 -4.903 2.958 1.00 96.06 75 TRP A O 1
ATOM 625 N N . GLY A 1 76 ? -2.276 -5.259 3.088 1.00 95.31 76 GLY A N 1
ATOM 626 C CA . GLY A 1 76 ? -1.981 -5.180 1.673 1.00 95.31 76 GLY A CA 1
ATOM 627 C C . GLY A 1 76 ? -1.498 -6.528 1.169 1.00 95.31 76 GLY A C 1
ATOM 628 O O . GLY A 1 76 ? -0.627 -7.145 1.775 1.00 95.31 76 GLY A O 1
ATOM 629 N N . LYS A 1 77 ? -2.028 -6.953 0.026 1.00 95.75 77 LYS A N 1
ATOM 630 C CA . LYS A 1 77 ? -1.527 -8.102 -0.723 1.00 95.75 77 LYS A CA 1
ATOM 631 C C . LYS A 1 77 ? -1.000 -7.621 -2.064 1.00 95.75 77 LYS A C 1
ATOM 633 O O . LYS A 1 77 ? -1.734 -6.992 -2.823 1.00 95.75 77 LYS A O 1
ATOM 638 N N . VAL A 1 78 ? 0.264 -7.913 -2.356 1.00 93.62 78 VAL A N 1
ATOM 639 C CA . VAL A 1 78 ? 0.858 -7.631 -3.669 1.00 93.62 78 VAL A CA 1
ATOM 640 C C . VAL A 1 78 ? 0.271 -8.614 -4.682 1.00 93.62 78 VAL A C 1
ATOM 642 O O . VAL A 1 78 ? 0.571 -9.802 -4.638 1.00 93.62 78 VAL A O 1
ATOM 645 N N . GLU A 1 79 ? -0.595 -8.129 -5.568 1.00 94.75 79 GLU A N 1
ATOM 646 C CA . GLU A 1 79 ? -1.207 -8.949 -6.625 1.00 94.75 79 GLU A CA 1
ATOM 647 C C . GLU A 1 79 ? -0.297 -9.078 -7.843 1.00 94.75 79 GLU A C 1
ATOM 649 O O . GLU A 1 79 ? -0.305 -10.089 -8.538 1.00 94.75 79 GLU A O 1
ATOM 654 N N . TRP A 1 80 ? 0.477 -8.032 -8.113 1.00 91.81 80 TRP A N 1
ATOM 655 C CA . TRP A 1 80 ? 1.405 -7.984 -9.228 1.00 91.81 80 TRP A CA 1
ATOM 656 C C . TRP A 1 80 ? 2.528 -7.017 -8.899 1.00 91.81 80 TRP A C 1
ATOM 658 O O . TRP A 1 80 ? 2.274 -5.961 -8.315 1.00 91.81 80 TRP A O 1
ATOM 668 N N . CYS A 1 81 ? 3.756 -7.340 -9.291 1.00 88.62 81 CYS A N 1
ATOM 669 C CA . CYS A 1 81 ? 4.792 -6.331 -9.384 1.00 88.62 81 CYS A CA 1
ATOM 670 C C . CYS A 1 81 ? 5.840 -6.675 -10.434 1.00 88.62 81 CYS A C 1
ATOM 672 O O . CYS A 1 81 ? 6.246 -7.831 -10.553 1.00 88.62 81 CYS A O 1
ATOM 674 N N . ASP A 1 82 ? 6.289 -5.662 -11.169 1.00 86.62 82 ASP A N 1
ATOM 675 C CA . ASP A 1 82 ? 7.238 -5.848 -12.261 1.00 86.62 82 ASP A CA 1
ATOM 676 C C . ASP A 1 82 ? 8.060 -4.585 -12.544 1.00 86.62 82 ASP A C 1
ATOM 678 O O . ASP A 1 82 ? 7.701 -3.454 -12.182 1.00 86.62 82 ASP A O 1
ATOM 682 N N . GLU A 1 83 ? 9.198 -4.793 -13.197 1.00 81.38 83 GLU A N 1
ATOM 683 C CA . GLU A 1 83 ? 10.071 -3.745 -13.698 1.00 81.38 83 GLU A CA 1
ATOM 684 C C . GLU A 1 83 ? 9.673 -3.370 -15.124 1.00 81.38 83 GLU A C 1
ATOM 686 O O . GLU A 1 83 ? 9.862 -4.127 -16.070 1.00 81.38 83 GLU A O 1
ATOM 691 N N . VAL A 1 84 ? 9.171 -2.153 -15.306 1.00 75.75 84 VAL A N 1
ATOM 692 C CA . VAL A 1 84 ? 8.795 -1.650 -16.626 1.00 75.75 84 VAL A CA 1
ATOM 693 C C . VAL A 1 84 ? 9.875 -0.703 -17.128 1.00 75.75 84 VAL A C 1
ATOM 695 O O . VAL A 1 84 ? 10.131 0.360 -16.550 1.00 75.75 84 VAL A O 1
ATOM 698 N N . VAL A 1 85 ? 10.517 -1.070 -18.235 1.00 73.38 85 VAL A N 1
ATOM 699 C CA . VAL A 1 85 ? 11.447 -0.184 -18.936 1.00 73.38 85 VAL A CA 1
ATOM 700 C C . VAL A 1 85 ? 10.645 0.810 -19.756 1.00 73.38 85 VAL A C 1
ATOM 702 O O . VAL A 1 85 ? 9.900 0.443 -20.657 1.00 73.38 85 VAL A O 1
ATOM 705 N N . ILE A 1 86 ? 10.818 2.086 -19.443 1.00 68.12 86 ILE A N 1
ATOM 706 C CA . ILE A 1 86 ? 10.152 3.167 -20.150 1.00 68.12 86 ILE A CA 1
ATOM 707 C C . ILE A 1 86 ? 11.229 3.947 -20.899 1.00 68.12 86 ILE A C 1
ATOM 709 O O . ILE A 1 86 ? 12.124 4.521 -20.276 1.00 68.12 86 ILE A O 1
ATOM 713 N N . GLY A 1 87 ? 11.149 3.915 -22.233 1.00 59.97 87 GLY A N 1
ATOM 714 C CA . GLY A 1 87 ? 12.115 4.534 -23.151 1.00 59.97 87 GLY A CA 1
ATOM 715 C C . GLY A 1 87 ? 12.125 6.065 -23.129 1.00 59.97 87 GLY A C 1
ATOM 716 O O . GLY A 1 87 ? 13.007 6.682 -23.716 1.00 59.97 87 GLY A O 1
ATOM 717 N N . GLU A 1 88 ? 11.189 6.681 -22.409 1.00 63.50 88 GLU A N 1
ATOM 718 C CA . GLU A 1 88 ? 11.070 8.127 -22.256 1.00 63.50 88 GLU A CA 1
ATOM 719 C C . GLU A 1 88 ? 10.803 8.521 -20.799 1.00 63.50 88 GLU A C 1
ATOM 721 O O . GLU A 1 88 ? 10.428 7.713 -19.944 1.00 63.50 88 GLU A O 1
ATOM 726 N N . ARG A 1 89 ? 11.000 9.804 -20.495 1.00 60.31 89 ARG A N 1
ATOM 727 C CA . ARG A 1 89 ? 10.780 10.344 -19.155 1.00 60.31 89 ARG A CA 1
ATOM 728 C C . ARG A 1 89 ? 9.279 10.500 -18.902 1.00 60.31 89 ARG A C 1
ATOM 730 O O . ARG A 1 89 ? 8.682 11.490 -19.309 1.00 60.31 89 ARG A O 1
ATOM 737 N N . ILE A 1 90 ? 8.668 9.542 -18.207 1.00 61.34 90 ILE A N 1
ATOM 738 C CA . ILE A 1 90 ? 7.244 9.631 -17.866 1.00 61.34 90 ILE A CA 1
ATOM 739 C C . ILE A 1 90 ? 7.021 10.508 -16.637 1.00 61.34 90 ILE A C 1
ATOM 741 O O . ILE A 1 90 ? 7.499 10.237 -15.533 1.00 61.34 90 ILE A O 1
ATOM 745 N N . TYR A 1 91 ? 6.204 11.540 -16.829 1.00 59.03 91 TYR A N 1
ATOM 746 C CA . TYR A 1 91 ? 5.630 12.326 -15.750 1.00 59.03 91 TYR A CA 1
ATOM 747 C C . TYR A 1 91 ? 4.227 11.809 -15.453 1.00 59.03 91 TYR A C 1
ATOM 749 O O . TYR A 1 91 ? 3.267 12.114 -16.153 1.00 59.03 91 TYR A O 1
ATOM 757 N N . ILE A 1 92 ? 4.091 11.044 -14.371 1.00 62.53 92 ILE A N 1
ATOM 758 C CA . ILE A 1 92 ? 2.768 10.721 -13.828 1.00 62.53 92 ILE A CA 1
ATOM 759 C C . ILE A 1 92 ? 2.240 11.984 -13.150 1.00 62.53 92 ILE A C 1
ATOM 761 O O . ILE A 1 92 ? 2.629 12.288 -12.015 1.00 62.53 92 ILE A O 1
ATOM 765 N N . LEU A 1 93 ? 1.439 12.747 -13.897 1.00 55.72 93 LEU A N 1
ATOM 766 C CA . LEU A 1 93 ? 0.835 14.010 -13.466 1.00 55.72 93 LEU A CA 1
ATOM 767 C C . LEU A 1 93 ? -0.462 13.778 -12.687 1.00 55.72 93 LEU A C 1
ATOM 769 O O . LEU A 1 93 ? -0.700 14.434 -11.677 1.00 55.72 93 LEU A O 1
ATOM 773 N N . LYS A 1 94 ? -1.287 12.830 -13.142 1.00 57.19 94 LYS A N 1
ATOM 774 C CA . LYS A 1 94 ? -2.569 12.486 -12.529 1.00 57.19 94 LYS A CA 1
ATOM 775 C C . LYS A 1 94 ? -2.899 11.031 -12.834 1.00 57.19 94 LYS A C 1
ATOM 777 O O . LYS A 1 94 ? -2.820 10.611 -13.983 1.00 57.19 94 LYS A O 1
ATOM 782 N N . THR A 1 95 ? -3.281 10.277 -11.816 1.00 56.94 95 THR A N 1
ATOM 783 C CA . THR A 1 95 ? -3.874 8.951 -11.972 1.00 56.94 95 THR A CA 1
ATOM 784 C C . THR A 1 95 ? -5.386 9.095 -11.890 1.00 56.94 95 THR A C 1
ATOM 786 O O . THR A 1 95 ? -5.919 9.580 -10.894 1.00 56.94 95 THR A O 1
ATOM 789 N N . LEU A 1 96 ? -6.077 8.761 -12.981 1.00 50.59 96 LEU A N 1
ATOM 790 C CA . LEU A 1 96 ? -7.531 8.656 -12.992 1.00 50.59 96 LEU A CA 1
ATOM 791 C C . LEU A 1 96 ? -7.914 7.203 -12.731 1.00 50.59 96 LEU A C 1
ATOM 793 O O . LEU A 1 96 ? -7.494 6.309 -13.463 1.00 50.59 96 LEU A O 1
ATOM 797 N N . ALA A 1 97 ? -8.755 6.985 -11.726 1.00 49.69 97 ALA A N 1
ATOM 798 C CA . ALA A 1 97 ? -9.526 5.760 -11.650 1.00 49.69 97 ALA A CA 1
ATOM 799 C C . ALA A 1 97 ? -10.592 5.822 -12.753 1.00 49.69 97 ALA A C 1
ATOM 801 O O . ALA A 1 97 ? 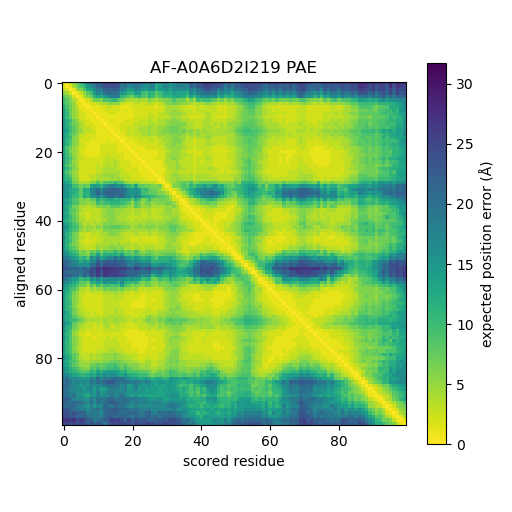-11.525 6.620 -12.669 1.00 49.69 97 ALA A O 1
ATOM 802 N N . VAL A 1 98 ? -10.431 5.027 -13.810 1.00 39.31 98 VAL A N 1
ATOM 803 C CA . VAL A 1 98 ? -11.524 4.765 -14.751 1.00 39.31 98 VAL A CA 1
ATOM 804 C C . VAL A 1 98 ? -12.383 3.686 -14.101 1.00 39.31 98 VAL A C 1
ATOM 806 O O . VAL A 1 98 ? -11.939 2.549 -13.970 1.00 39.31 98 VAL A O 1
ATOM 809 N N . MET A 1 99 ? -13.569 4.059 -13.624 1.00 38.12 99 MET A N 1
ATOM 810 C CA . MET A 1 99 ? -14.602 3.083 -13.279 1.00 38.12 99 MET A CA 1
ATOM 811 C C . MET A 1 99 ? -15.405 2.825 -14.557 1.00 38.12 99 MET A C 1
ATOM 813 O O . MET A 1 99 ? -15.945 3.780 -15.117 1.00 38.12 99 MET A O 1
ATOM 817 N N . VAL A 1 100 ? -15.397 1.582 -15.047 1.00 36.44 100 VAL A N 1
ATOM 818 C CA . VAL A 1 100 ? -16.278 1.104 -16.129 1.00 36.44 100 VAL A CA 1
ATOM 819 C C . VAL A 1 100 ? -17.487 0.439 -15.496 1.00 36.44 100 VAL A C 1
ATOM 821 O O . VAL A 1 100 ? -17.267 -0.315 -14.521 1.00 36.44 100 VAL A O 1
#

InterPro domains:
  IPR057499 FKB95-like, N-terminal Kelch domain [PF25210] (4-85)

pLDDT: mean 77.18, std 17.35, range [33.09, 96.06]